Protein AF-A0A2L2Z1Z5-F1 (afdb_monomer_lite)

pLDDT: mean 79.65, std 16.77, range [42.0, 97.0]

InterPro domains:
  IPR001223 Glycoside hydrolase family 18, catalytic domain [PF00704] (4-49)
  IPR001223 Glycoside hydrolase family 18, catalytic domain [PS51910] (1-73)
  IPR017853 Glycoside hydrolase superfamily [SSF51445] (20-83)
  IPR029070 Chitinase insertion domain superfamily [G3DSA:3.10.50.10] (9-21)
  IPR050314 Glycosyl hydrolase family 18 [PTHR11177] (5-57)

Sequence (93 aa):
VVTDKVAAPYAYSGAQWDGYDDKKSIGNKVDYLIKEGQGGGMVWSLETDDFRGNCFGEKYPLLAHNYTNLNCHVVRPTIYPNIRPTVGPIPTG

Foldseek 3Di:
DADPVQQFDKDDDDPDIDTDHDLRNLLVVLVVCVVVVHPFDDDDDQVPAQQVCPPPNDHRRNVVSRVPNNDPDDPPPDPDDPPPPPPPPDDPD

Organism: Parasteatoda tepidariorum (NCBI:txid114398)

Secondary structure (DSSP, 8-state):
-EETTEEEEEEEETTEEEE---HHHHHHHHHHHHHTT-S----S-GGGS-SS-TTTSSSSHHHHHHHHHH-SS-----SS-------PPP---

Radius of gyration: 19.59 Å; chains: 1; bounding box: 28×40×70 Å

Structure (mmCIF, N/CA/C/O backbone):
data_AF-A0A2L2Z1Z5-F1
#
_entry.id   AF-A0A2L2Z1Z5-F1
#
loop_
_atom_site.group_PDB
_atom_site.id
_atom_site.type_symbol
_atom_site.label_atom_id
_atom_site.label_alt_id
_atom_site.label_comp_id
_atom_site.label_asym_id
_atom_site.label_entity_id
_atom_site.label_seq_id
_atom_site.pdbx_PDB_ins_code
_atom_site.Cartn_x
_atom_site.Cartn_y
_atom_site.Cartn_z
_atom_site.occupancy
_atom_site.B_iso_or_equiv
_atom_site.auth_seq_id
_atom_site.auth_comp_id
_atom_site.auth_asym_id
_atom_site.auth_atom_id
_atom_site.pdbx_PDB_model_num
ATOM 1 N N . VAL A 1 1 ? -0.426 -7.004 -15.215 1.00 48.16 1 VAL A N 1
ATOM 2 C CA . VAL A 1 1 ? -1.513 -7.985 -15.464 1.00 48.16 1 VAL A CA 1
ATOM 3 C C . VAL A 1 1 ? -2.053 -8.394 -14.104 1.00 48.16 1 VAL A C 1
ATOM 5 O O . VAL A 1 1 ? -1.247 -8.737 -13.255 1.00 48.16 1 VAL A O 1
ATOM 8 N N . VAL A 1 2 ? -3.359 -8.284 -13.859 1.00 53.59 2 VAL A N 1
ATOM 9 C CA . VAL A 1 2 ? -3.990 -8.762 -12.614 1.00 53.59 2 VAL A CA 1
ATOM 10 C C . VAL A 1 2 ? -4.745 -10.034 -12.975 1.00 53.59 2 VAL A C 1
ATOM 12 O O . VAL A 1 2 ? -5.504 -10.025 -13.939 1.00 53.59 2 VAL A O 1
ATOM 15 N N . THR A 1 3 ? -4.485 -11.136 -12.278 1.00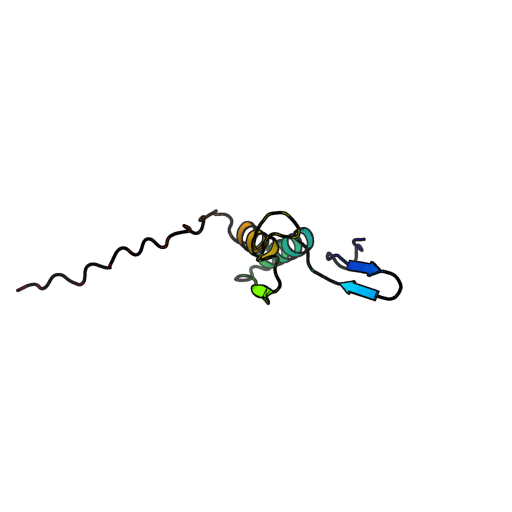 55.91 3 THR A N 1
ATOM 16 C CA . THR A 1 3 ? -5.160 -12.419 -12.523 1.00 55.91 3 THR A CA 1
ATOM 17 C C . THR A 1 3 ? -6.300 -12.611 -11.534 1.00 55.91 3 THR A C 1
ATOM 19 O O . THR A 1 3 ? -6.082 -12.455 -10.338 1.00 55.91 3 THR A O 1
ATOM 22 N N . ASP A 1 4 ? -7.473 -13.049 -11.993 1.00 64.00 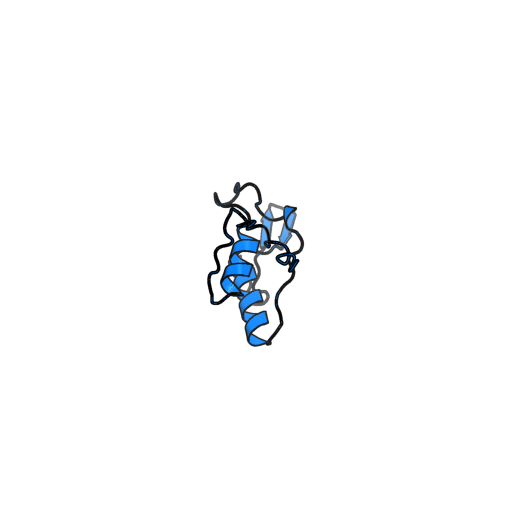4 ASP A N 1
ATOM 23 C CA . ASP A 1 4 ? -8.698 -13.160 -11.174 1.00 64.00 4 ASP A CA 1
ATOM 24 C C . ASP A 1 4 ? -8.595 -14.096 -9.951 1.00 64.00 4 ASP A C 1
ATOM 26 O O . ASP A 1 4 ? -9.458 -14.072 -9.078 1.00 64.00 4 ASP A O 1
ATOM 30 N N . LYS A 1 5 ? -7.539 -14.917 -9.853 1.00 75.56 5 LYS A N 1
ATOM 31 C CA . LYS A 1 5 ? -7.302 -15.809 -8.704 1.00 75.56 5 LYS A CA 1
ATOM 32 C C . LYS A 1 5 ? -6.536 -15.157 -7.551 1.00 75.56 5 LYS A C 1
ATOM 34 O O . LYS A 1 5 ? -6.693 -15.584 -6.413 1.00 75.56 5 LYS A O 1
ATOM 39 N N . VAL A 1 6 ? -5.690 -14.167 -7.838 1.00 81.50 6 VAL A N 1
ATOM 40 C CA . VAL A 1 6 ? -4.841 -13.490 -6.847 1.00 81.50 6 VAL A CA 1
ATOM 41 C C . VAL A 1 6 ? -4.979 -11.993 -7.074 1.00 81.50 6 VAL A C 1
ATOM 43 O O . VAL A 1 6 ? -4.517 -11.469 -8.084 1.00 81.50 6 VAL A O 1
ATOM 46 N N . ALA A 1 7 ? -5.618 -11.304 -6.129 1.00 89.88 7 ALA A N 1
ATOM 47 C CA . ALA A 1 7 ? -5.924 -9.876 -6.210 1.00 89.88 7 ALA A CA 1
ATOM 48 C C . ALA A 1 7 ? -4.697 -8.974 -5.930 1.00 89.88 7 ALA A C 1
ATOM 50 O O . ALA A 1 7 ? -4.806 -7.979 -5.211 1.00 89.88 7 ALA A O 1
ATOM 51 N N . ALA A 1 8 ? -3.538 -9.340 -6.488 1.00 92.56 8 ALA A N 1
ATOM 52 C CA . ALA A 1 8 ? -2.260 -8.641 -6.381 1.00 92.56 8 ALA A CA 1
ATOM 53 C C . ALA A 1 8 ? -1.526 -8.609 -7.738 1.00 92.56 8 ALA A C 1
ATOM 55 O O . ALA A 1 8 ? -1.751 -9.487 -8.581 1.00 92.56 8 ALA A O 1
ATOM 56 N N . PRO A 1 9 ? -0.692 -7.588 -7.990 1.00 94.19 9 PRO A N 1
ATOM 57 C CA . PRO A 1 9 ? 0.025 -7.444 -9.249 1.00 94.19 9 PRO A CA 1
ATOM 58 C C . PRO A 1 9 ? 1.286 -8.314 -9.337 1.00 94.19 9 PRO A C 1
ATOM 60 O O . PRO A 1 9 ? 1.835 -8.807 -8.352 1.00 94.19 9 PRO A O 1
ATOM 63 N N . TYR A 1 10 ? 1.777 -8.435 -10.567 1.00 94.00 10 TYR A N 1
ATOM 64 C CA . TYR A 1 10 ? 3.125 -8.894 -10.869 1.00 94.00 10 TYR A CA 1
ATOM 65 C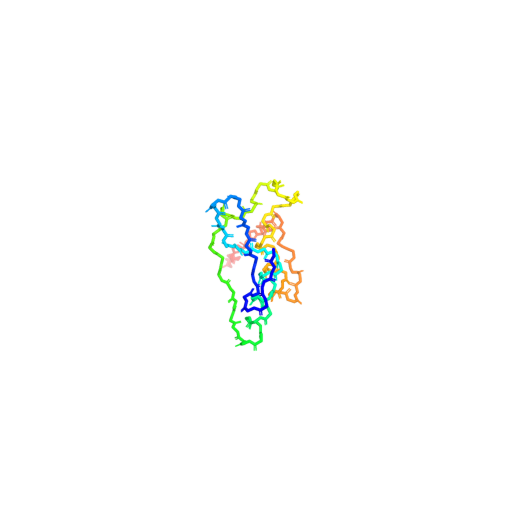 C . TYR A 1 10 ? 3.696 -8.117 -12.059 1.00 94.00 10 TYR A C 1
ATOM 67 O O . TYR A 1 10 ? 2.947 -7.605 -12.905 1.00 94.00 10 TYR A O 1
ATOM 75 N N . ALA A 1 11 ? 5.022 -8.063 -12.132 1.00 93.31 11 ALA A N 1
ATOM 76 C CA . ALA A 1 11 ? 5.793 -7.509 -13.236 1.00 93.31 11 ALA A CA 1
ATOM 77 C C . ALA A 1 11 ? 6.770 -8.564 -13.766 1.00 93.31 11 ALA A C 1
ATOM 79 O O . ALA A 1 11 ? 7.162 -9.484 -13.051 1.00 93.31 11 ALA A O 1
ATOM 80 N N . TYR A 1 12 ? 7.141 -8.455 -15.039 1.00 95.81 12 TYR A N 1
ATOM 81 C CA . TYR A 1 12 ? 8.138 -9.333 -15.640 1.00 95.81 12 TYR A CA 1
ATOM 82 C C . TYR A 1 12 ? 8.943 -8.594 -16.706 1.00 95.81 12 TYR A C 1
ATOM 84 O O . TYR A 1 12 ? 8.443 -7.670 -17.351 1.00 95.81 12 TYR A O 1
ATOM 92 N N . SER A 1 13 ? 10.187 -9.023 -16.897 1.00 96.56 13 SER A N 1
ATOM 93 C CA . SER A 1 13 ? 11.078 -8.543 -17.952 1.00 96.56 13 SER A CA 1
ATOM 94 C C . SER A 1 13 ? 11.991 -9.685 -18.394 1.00 96.56 13 SER A C 1
ATOM 96 O O . SER A 1 13 ? 12.817 -10.178 -17.625 1.00 96.56 13 SER A O 1
ATOM 98 N N . GLY A 1 14 ? 11.816 -10.158 -19.631 1.00 95.94 14 GLY A N 1
ATOM 99 C CA . GLY A 1 14 ? 12.500 -11.356 -20.118 1.00 95.94 14 GLY A CA 1
ATOM 100 C C . GLY A 1 14 ? 12.190 -12.576 -19.244 1.00 95.94 14 GLY A C 1
ATOM 101 O O . GLY A 1 14 ? 11.038 -12.989 -19.143 1.00 95.94 14 GLY A O 1
ATOM 102 N N . ALA A 1 15 ? 13.225 -13.139 -18.617 1.00 96.50 15 ALA A N 1
ATOM 103 C CA . ALA A 1 15 ? 13.113 -14.282 -17.707 1.00 96.50 15 ALA A CA 1
ATOM 104 C C . ALA A 1 15 ? 12.932 -13.889 -16.226 1.00 96.50 15 ALA A C 1
ATOM 106 O O . ALA A 1 15 ? 12.816 -14.770 -15.378 1.00 96.50 15 ALA A O 1
ATOM 107 N N . GLN A 1 16 ? 12.939 -12.593 -15.897 1.00 97.00 16 GLN A N 1
ATOM 108 C CA . GLN A 1 16 ? 12.723 -12.110 -14.533 1.00 97.00 16 GLN A CA 1
ATOM 109 C C . GLN A 1 16 ? 11.238 -11.874 -14.280 1.00 97.00 16 GLN A C 1
ATOM 111 O O . GLN A 1 16 ? 10.532 -11.343 -15.140 1.00 97.00 16 GLN A O 1
ATOM 116 N N . TRP A 1 17 ? 10.784 -12.254 -13.090 1.00 96.12 17 TRP A N 1
ATOM 117 C CA . TRP A 1 17 ? 9.408 -12.105 -12.639 1.00 96.12 17 TRP A CA 1
ATOM 118 C C . TRP A 1 17 ? 9.405 -11.703 -11.171 1.00 96.12 17 TRP A C 1
ATOM 120 O O . TRP A 1 17 ? 10.069 -12.353 -10.366 1.00 96.12 17 TRP A O 1
ATOM 130 N N . ASP A 1 18 ? 8.615 -10.686 -10.841 1.00 95.00 18 ASP A N 1
ATOM 131 C CA . ASP A 1 18 ? 8.443 -10.190 -9.482 1.00 95.00 18 ASP A CA 1
ATOM 132 C C . ASP A 1 18 ? 6.952 -10.042 -9.162 1.00 95.00 18 ASP A C 1
ATOM 134 O O . ASP A 1 18 ? 6.205 -9.343 -9.855 1.00 95.00 18 ASP A O 1
ATOM 138 N N . GLY A 1 19 ? 6.518 -10.693 -8.085 1.00 95.25 19 GLY A N 1
ATOM 139 C CA . GLY A 1 19 ? 5.212 -10.483 -7.466 1.00 95.25 19 GLY A CA 1
ATOM 140 C C . GLY A 1 19 ? 5.338 -9.457 -6.348 1.00 95.25 19 GLY A C 1
ATOM 141 O O . GLY A 1 19 ? 6.262 -9.538 -5.541 1.00 95.25 19 GLY A O 1
ATOM 142 N N . TYR A 1 20 ? 4.427 -8.490 -6.295 1.00 93.94 20 TYR A N 1
ATOM 143 C CA . TYR A 1 20 ? 4.517 -7.381 -5.347 1.00 93.94 20 TYR A CA 1
ATOM 144 C C . TYR A 1 20 ? 3.132 -6.893 -4.915 1.00 93.94 20 TYR A C 1
ATOM 146 O O . TYR A 1 20 ? 2.107 -7.381 -5.390 1.00 93.94 20 TYR A O 1
ATOM 154 N N . ASP A 1 21 ? 3.109 -5.929 -3.997 1.00 93.81 21 ASP A N 1
ATOM 155 C CA . ASP A 1 21 ? 1.903 -5.219 -3.590 1.00 93.81 21 ASP A CA 1
ATOM 156 C C . ASP A 1 21 ? 1.897 -3.792 -4.137 1.00 93.81 21 ASP A C 1
ATOM 158 O O . ASP A 1 21 ? 2.899 -3.081 -4.078 1.00 93.81 21 ASP A O 1
ATOM 162 N N . ASP A 1 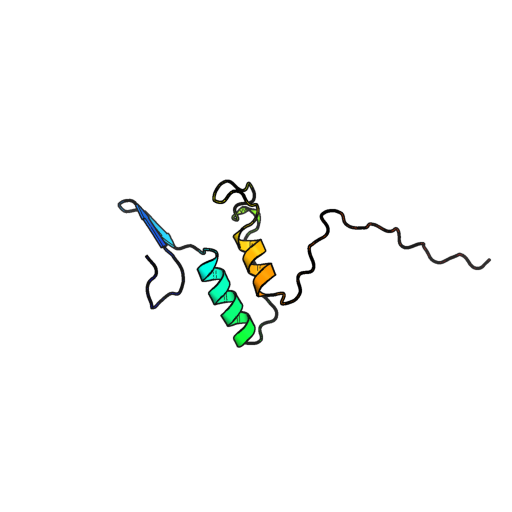22 ? 0.746 -3.362 -4.644 1.00 92.12 22 ASP A N 1
ATOM 163 C CA . ASP A 1 22 ? 0.482 -1.974 -5.002 1.00 92.12 22 ASP A CA 1
ATOM 164 C C . ASP A 1 22 ? -0.650 -1.405 -4.139 1.00 92.12 22 ASP A C 1
ATOM 166 O O . ASP A 1 22 ? -1.207 -2.070 -3.262 1.00 92.12 22 ASP A O 1
ATOM 170 N N . LYS A 1 23 ? -1.018 -0.143 -4.381 1.00 90.56 23 LYS A N 1
ATOM 171 C CA . LYS A 1 23 ? -2.125 0.484 -3.650 1.00 90.56 23 LYS A CA 1
ATOM 172 C C . LYS A 1 23 ? -3.416 -0.330 -3.773 1.00 90.56 23 LYS A C 1
ATOM 174 O O . LYS A 1 23 ? -4.116 -0.507 -2.785 1.00 90.56 23 LYS A O 1
ATOM 179 N N . LYS A 1 24 ? -3.724 -0.869 -4.957 1.00 91.25 24 LYS A N 1
ATOM 180 C CA . LYS A 1 24 ? -4.973 -1.601 -5.193 1.00 91.25 24 LYS A CA 1
ATOM 181 C C . LYS A 1 24 ? -4.999 -2.923 -4.423 1.00 91.25 24 LYS A C 1
ATOM 183 O O . LYS A 1 24 ? -6.014 -3.238 -3.805 1.00 91.25 24 LYS A O 1
ATOM 188 N N . SER A 1 25 ? -3.908 -3.688 -4.434 1.00 93.38 25 SER A N 1
ATOM 189 C CA . SER A 1 25 ? -3.830 -4.959 -3.706 1.00 93.38 25 SER A CA 1
ATOM 190 C C . SER A 1 25 ? -3.852 -4.756 -2.194 1.00 93.38 25 SER A C 1
ATOM 192 O O . SER A 1 25 ? -4.531 -5.505 -1.491 1.00 93.38 25 SER A O 1
ATOM 194 N N . ILE A 1 26 ? -3.197 -3.705 -1.693 1.00 92.88 26 ILE A N 1
ATOM 195 C CA . ILE A 1 26 ? -3.276 -3.311 -0.281 1.00 92.88 26 ILE A CA 1
ATOM 196 C C . ILE A 1 26 ? -4.701 -2.909 0.093 1.00 92.88 26 ILE A C 1
ATOM 198 O O . ILE A 1 26 ? -5.186 -3.361 1.125 1.00 92.88 26 ILE A O 1
ATOM 202 N N . GLY A 1 27 ? -5.396 -2.131 -0.743 1.00 90.81 27 GLY A N 1
ATOM 203 C CA . GLY A 1 27 ? -6.808 -1.794 -0.537 1.00 90.81 27 GLY A CA 1
ATOM 204 C C . GLY A 1 27 ? -7.681 -3.038 -0.360 1.00 90.81 27 GLY A C 1
ATOM 205 O O . GLY A 1 27 ? -8.346 -3.178 0.661 1.00 90.81 27 GLY A O 1
ATOM 206 N N . ASN A 1 28 ? -7.564 -4.010 -1.270 1.00 91.31 28 ASN A N 1
ATOM 207 C CA . ASN A 1 28 ? -8.302 -5.275 -1.171 1.00 91.31 28 ASN A CA 1
ATOM 208 C C . ASN A 1 28 ? -7.982 -6.055 0.119 1.00 91.31 28 ASN A C 1
ATOM 210 O O . ASN A 1 28 ? -8.865 -6.670 0.717 1.00 91.31 28 ASN A O 1
ATOM 214 N N . LYS A 1 29 ? -6.712 -6.060 0.549 1.00 91.81 29 LYS A N 1
ATOM 215 C CA . LYS A 1 29 ? -6.291 -6.711 1.800 1.00 91.81 29 LYS A CA 1
ATOM 216 C C . LYS A 1 29 ? -6.872 -6.003 3.021 1.00 91.81 29 LYS A C 1
ATOM 218 O O . LYS A 1 29 ? -7.292 -6.678 3.953 1.00 91.81 29 LYS A O 1
ATOM 223 N N . VAL A 1 30 ? -6.931 -4.673 3.018 1.00 90.81 30 VAL A N 1
ATOM 224 C CA . VAL A 1 30 ? -7.562 -3.900 4.097 1.00 90.81 30 VAL A CA 1
ATOM 225 C C . VAL A 1 30 ? -9.061 -4.166 4.162 1.00 90.81 30 VAL A C 1
ATOM 227 O O . VAL A 1 30 ? -9.570 -4.446 5.245 1.00 90.81 30 VAL A O 1
ATOM 230 N N . ASP A 1 31 ? -9.751 -4.172 3.022 1.00 89.75 31 ASP A N 1
ATOM 231 C CA . ASP A 1 31 ? -11.179 -4.499 2.965 1.00 89.75 31 ASP A CA 1
ATOM 232 C C . ASP A 1 31 ? -11.451 -5.896 3.540 1.00 89.75 31 ASP A C 1
ATOM 234 O O . ASP A 1 31 ? -12.410 -6.097 4.288 1.00 89.75 31 ASP A O 1
ATOM 238 N N . TYR A 1 32 ? -10.568 -6.857 3.251 1.00 90.00 32 TYR A N 1
ATOM 239 C CA . TYR A 1 32 ? -10.613 -8.184 3.856 1.00 90.00 32 TYR A CA 1
ATOM 240 C C . TYR A 1 32 ? -10.411 -8.140 5.380 1.00 90.00 32 TYR A C 1
ATOM 242 O O . TYR A 1 32 ? -11.198 -8.740 6.108 1.00 90.00 32 TYR A O 1
ATOM 250 N N . LEU A 1 33 ? -9.410 -7.408 5.886 1.00 89.94 33 LEU A N 1
ATOM 251 C CA . LEU A 1 33 ? -9.177 -7.269 7.332 1.00 89.94 33 LEU A CA 1
ATOM 252 C C . LEU A 1 33 ? -10.401 -6.694 8.059 1.00 89.94 33 LEU A C 1
ATOM 254 O O . LEU A 1 33 ? -10.774 -7.205 9.115 1.00 89.94 33 LEU A O 1
ATOM 258 N N . ILE A 1 34 ? -11.039 -5.671 7.482 1.00 88.00 34 ILE A N 1
ATOM 259 C CA . ILE A 1 34 ? -12.255 -5.050 8.027 1.00 88.00 34 ILE A CA 1
ATOM 260 C C . ILE A 1 34 ? -13.409 -6.052 8.028 1.00 88.00 34 ILE A C 1
ATOM 262 O O . ILE A 1 34 ? -14.087 -6.210 9.043 1.00 88.00 34 ILE A O 1
ATOM 266 N N . LYS A 1 35 ? -13.622 -6.752 6.907 1.00 89.94 35 LYS A N 1
ATOM 267 C CA . LYS A 1 35 ? -14.694 -7.745 6.766 1.00 89.94 35 LYS A CA 1
ATOM 268 C C . LYS A 1 35 ? -14.575 -8.881 7.784 1.00 89.94 35 LYS A C 1
ATOM 270 O O . LYS A 1 35 ? -15.589 -9.315 8.320 1.00 89.94 35 LYS A O 1
ATOM 275 N N . GLU A 1 36 ? -13.357 -9.334 8.060 1.00 93.06 36 GLU A N 1
ATOM 276 C CA . GLU A 1 36 ? -13.086 -10.417 9.012 1.00 93.06 36 GLU A CA 1
ATOM 277 C C . GLU A 1 36 ? -12.960 -9.932 10.470 1.00 93.06 36 GLU A C 1
ATOM 279 O O . GLU A 1 36 ? -12.702 -10.734 11.366 1.00 93.06 36 GLU A O 1
ATOM 284 N N . GLY A 1 37 ? -13.133 -8.630 10.735 1.00 88.62 37 GLY A N 1
ATOM 285 C CA . GLY A 1 37 ? -13.085 -8.068 12.089 1.00 88.62 37 GLY A CA 1
ATOM 286 C C . GLY A 1 37 ? -11.697 -8.105 12.736 1.00 88.62 37 GLY A C 1
ATOM 287 O O . GLY A 1 37 ? -11.587 -8.209 13.958 1.00 88.62 37 GLY A O 1
ATOM 288 N N . GLN A 1 38 ? -10.632 -8.043 11.934 1.00 88.75 38 GLN A N 1
ATOM 289 C CA . GLN A 1 38 ? -9.255 -8.054 12.427 1.00 88.75 38 GLN A CA 1
ATOM 290 C C . GLN A 1 38 ? -8.862 -6.700 13.038 1.00 88.75 38 GLN A C 1
ATOM 292 O O . GLN A 1 38 ? -9.334 -5.648 12.615 1.00 88.75 38 GLN A O 1
ATOM 297 N N . GLY A 1 39 ? -7.940 -6.707 14.007 1.00 85.38 39 GLY A N 1
ATOM 298 C CA . GLY A 1 39 ? -7.514 -5.491 14.723 1.00 85.38 39 GLY A CA 1
ATOM 299 C C . GLY A 1 39 ? -6.619 -4.527 13.929 1.00 85.38 39 GLY A C 1
ATOM 300 O O . GLY A 1 39 ? -6.337 -3.430 14.405 1.00 85.38 39 GLY A O 1
ATOM 301 N N . GLY A 1 40 ? -6.142 -4.927 12.747 1.00 86.50 40 GLY A N 1
ATOM 302 C CA . GLY A 1 40 ? -5.280 -4.120 11.882 1.00 86.50 40 GLY A CA 1
ATOM 303 C C . GLY A 1 40 ? -4.341 -4.967 11.023 1.00 86.50 40 GLY A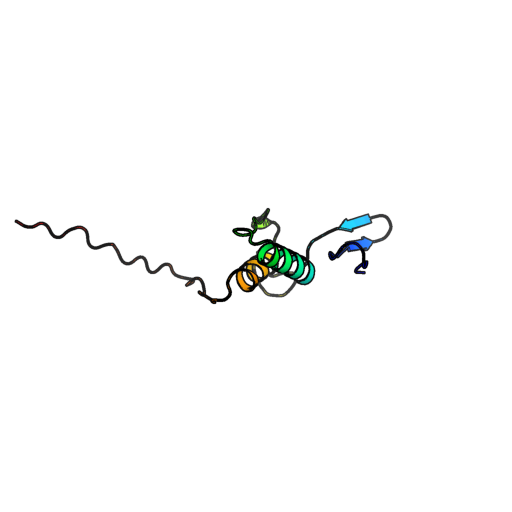 C 1
ATOM 304 O O . GLY A 1 40 ? -4.412 -6.196 11.022 1.00 86.50 40 GLY A O 1
ATOM 305 N N . GLY A 1 41 ? -3.453 -4.297 10.288 1.00 86.31 41 GLY A N 1
ATOM 306 C CA . GLY A 1 41 ? -2.398 -4.918 9.485 1.00 86.31 41 GLY A CA 1
ATOM 307 C C . GLY A 1 41 ? -1.008 -4.466 9.934 1.00 86.31 41 GLY A C 1
ATOM 308 O O . GLY A 1 41 ? -0.837 -3.351 10.424 1.00 86.31 41 GLY A O 1
ATOM 309 N N . MET A 1 42 ? -0.009 -5.327 9.750 1.00 91.50 42 MET A N 1
ATOM 310 C CA . MET A 1 42 ? 1.401 -5.004 9.982 1.00 91.50 42 MET A CA 1
ATOM 311 C C . MET A 1 42 ? 2.099 -4.778 8.639 1.00 91.50 42 MET A C 1
ATOM 313 O O . MET A 1 42 ? 1.850 -5.509 7.681 1.00 91.50 42 MET A O 1
ATOM 317 N N . VAL A 1 43 ? 2.954 -3.756 8.567 1.00 90.56 43 VAL A N 1
ATOM 318 C CA . VAL A 1 43 ? 3.749 -3.444 7.375 1.00 90.56 43 VAL A CA 1
ATOM 319 C C . VAL A 1 43 ? 5.185 -3.892 7.595 1.00 90.56 43 VAL A C 1
ATOM 321 O O . VAL A 1 43 ? 5.859 -3.412 8.506 1.00 90.56 43 VAL A O 1
ATOM 324 N N . TRP A 1 44 ? 5.655 -4.770 6.715 1.00 91.50 44 TRP A N 1
ATOM 325 C CA . TRP A 1 44 ? 7.060 -5.122 6.587 1.00 91.50 44 TRP A CA 1
ATOM 326 C C . TRP A 1 44 ? 7.540 -4.723 5.184 1.00 91.50 44 TRP A C 1
ATOM 328 O O . TRP A 1 44 ? 7.124 -5.337 4.207 1.00 91.50 44 TRP A O 1
ATOM 338 N N . SER A 1 45 ? 8.372 -3.700 5.029 1.00 92.69 45 SER A N 1
ATOM 339 C CA . SER A 1 45 ? 8.892 -2.793 6.063 1.00 92.69 45 SER A CA 1
ATOM 340 C C . SER A 1 45 ? 8.898 -1.344 5.587 1.00 92.69 45 SER A C 1
ATOM 342 O O . SER A 1 45 ? 8.736 -1.053 4.399 1.00 92.69 45 SER A O 1
ATOM 344 N N . LEU A 1 46 ? 9.050 -0.413 6.530 1.00 88.56 46 LEU A N 1
ATOM 345 C CA . LEU A 1 46 ? 8.916 1.021 6.273 1.00 88.56 46 LEU A CA 1
ATOM 346 C C . LEU A 1 46 ? 9.917 1.526 5.222 1.00 88.56 46 LEU A C 1
ATOM 348 O O . LEU A 1 46 ? 9.584 2.364 4.390 1.00 88.56 46 LEU A O 1
ATOM 352 N N . GLU A 1 47 ? 11.137 1.002 5.247 1.00 91.06 47 GLU A N 1
ATOM 353 C CA . GLU A 1 47 ? 12.229 1.361 4.345 1.00 91.06 47 GLU A CA 1
ATOM 354 C C . GLU A 1 47 ? 12.098 0.770 2.936 1.00 91.06 47 GLU A C 1
ATOM 356 O O . GLU A 1 47 ? 12.820 1.193 2.036 1.00 91.06 47 GLU A O 1
ATOM 361 N N . THR A 1 48 ? 11.195 -0.194 2.741 1.00 93.19 48 THR A N 1
ATOM 362 C CA . THR A 1 48 ? 10.923 -0.802 1.424 1.00 93.19 48 THR A CA 1
ATOM 363 C C . THR A 1 48 ? 9.764 -0.143 0.680 1.00 93.19 48 THR A C 1
ATOM 365 O O . THR A 1 48 ? 9.578 -0.401 -0.506 1.00 93.19 48 THR A O 1
ATOM 368 N N . ASP A 1 49 ? 9.013 0.737 1.346 1.00 93.25 49 ASP A N 1
ATOM 369 C CA . ASP A 1 49 ? 8.063 1.628 0.680 1.00 93.25 49 ASP A CA 1
ATOM 370 C C . ASP A 1 49 ? 8.822 2.751 -0.054 1.00 93.25 49 ASP A C 1
ATOM 372 O O . ASP A 1 49 ? 10.016 2.972 0.166 1.00 93.25 49 ASP A O 1
ATOM 376 N N . ASP A 1 50 ? 8.147 3.516 -0.908 1.00 91.56 50 ASP A N 1
ATOM 377 C CA . ASP A 1 50 ? 8.749 4.670 -1.581 1.00 91.56 50 ASP A CA 1
ATOM 378 C C . ASP A 1 50 ? 8.910 5.850 -0.606 1.00 91.56 50 ASP A C 1
ATOM 380 O O . ASP A 1 50 ? 8.218 6.865 -0.656 1.00 91.56 50 ASP A O 1
ATOM 384 N N . PHE A 1 51 ? 9.845 5.719 0.333 1.00 91.31 51 PHE A N 1
ATOM 385 C CA . PHE A 1 51 ? 10.122 6.719 1.364 1.00 91.31 51 PHE A CA 1
ATOM 386 C C . PHE A 1 51 ? 10.752 8.004 0.803 1.00 91.31 51 PHE A C 1
ATOM 388 O O . PHE A 1 51 ? 10.791 9.037 1.483 1.00 91.31 51 PHE A O 1
ATOM 395 N N . ARG A 1 52 ? 11.261 7.956 -0.436 1.00 92.25 52 ARG A N 1
ATOM 396 C CA . ARG A 1 52 ? 11.831 9.113 -1.141 1.00 92.25 52 ARG A CA 1
ATOM 397 C C . ARG A 1 52 ? 10.808 9.836 -2.017 1.00 92.25 52 ARG A C 1
ATOM 399 O O . ARG A 1 52 ? 10.968 11.038 -2.209 1.00 92.25 52 ARG A O 1
ATOM 406 N N . GLY A 1 53 ? 9.754 9.155 -2.459 1.00 92.25 53 GLY A N 1
ATOM 407 C CA . GLY A 1 53 ? 8.743 9.689 -3.370 1.00 92.25 53 GLY A CA 1
ATOM 408 C C . GLY A 1 53 ? 9.169 9.675 -4.834 1.00 92.25 53 GLY A C 1
ATOM 409 O O . GLY A 1 53 ? 8.759 10.540 -5.604 1.00 92.25 53 GLY A O 1
ATOM 410 N N . ASN A 1 54 ? 10.011 8.720 -5.224 1.00 95.00 54 ASN A N 1
ATOM 411 C CA . ASN A 1 54 ? 10.565 8.627 -6.572 1.00 95.00 54 ASN A CA 1
ATOM 412 C C . ASN A 1 54 ? 9.613 7.954 -7.575 1.00 95.00 54 ASN A C 1
ATOM 414 O O . ASN A 1 54 ? 9.729 8.201 -8.773 1.00 95.00 54 ASN A O 1
ATOM 418 N N . CYS A 1 55 ? 8.697 7.101 -7.118 1.00 87.94 55 CYS A N 1
ATOM 419 C CA . CYS A 1 55 ? 7.780 6.352 -7.977 1.00 87.94 55 CYS A CA 1
ATOM 420 C C . CYS A 1 55 ? 6.558 7.187 -8.376 1.00 87.94 55 CYS A C 1
ATOM 422 O O . CYS A 1 55 ? 6.146 7.153 -9.533 1.00 87.94 55 CYS A O 1
ATOM 424 N N . PHE A 1 56 ? 5.982 7.934 -7.426 1.00 83.25 56 PHE A N 1
ATOM 425 C CA . PHE A 1 56 ? 4.705 8.644 -7.617 1.00 83.25 56 PHE A CA 1
ATOM 426 C C . PHE A 1 56 ? 4.711 10.099 -7.123 1.00 83.25 56 PHE A C 1
ATOM 428 O O . PHE A 1 56 ? 3.666 10.746 -7.109 1.00 83.25 56 PHE A O 1
ATOM 435 N N . GLY A 1 57 ? 5.867 10.635 -6.714 1.00 88.12 57 GLY A N 1
ATOM 436 C CA . GLY A 1 57 ? 5.975 11.999 -6.181 1.00 88.12 57 GLY A CA 1
ATOM 437 C C . GLY A 1 57 ? 5.477 12.159 -4.740 1.00 88.12 57 GLY A C 1
ATOM 438 O O . GLY A 1 57 ? 5.354 13.282 -4.256 1.00 88.12 57 GLY A O 1
ATOM 439 N N . GLU A 1 58 ? 5.194 11.059 -4.039 1.00 87.25 58 GLU A N 1
ATOM 440 C CA . GLU A 1 58 ? 4.685 11.052 -2.665 1.00 87.25 58 GLU A CA 1
ATOM 441 C C . GLU A 1 58 ? 5.460 10.056 -1.800 1.00 87.25 58 GLU A C 1
ATOM 443 O O . GLU A 1 58 ? 5.833 8.982 -2.264 1.00 87.25 58 GLU A O 1
ATOM 448 N N . LYS A 1 59 ? 5.699 10.400 -0.532 1.00 91.19 59 LYS A N 1
ATOM 449 C CA . LYS A 1 59 ? 6.415 9.516 0.393 1.00 91.19 59 LYS A CA 1
ATOM 450 C C . LYS A 1 59 ? 5.467 8.507 1.027 1.00 91.19 59 LYS A C 1
ATOM 452 O O . LYS A 1 59 ? 4.390 8.890 1.479 1.00 91.19 59 LYS A O 1
ATOM 457 N N . TYR A 1 60 ? 5.932 7.269 1.154 1.00 91.69 60 TYR A N 1
ATOM 458 C CA . TYR A 1 60 ? 5.209 6.162 1.791 1.00 91.69 60 TYR A CA 1
ATOM 459 C C . TYR A 1 60 ? 3.816 5.880 1.185 1.00 91.69 60 TYR A C 1
ATOM 461 O O . TYR A 1 60 ? 2.822 5.816 1.920 1.00 91.69 60 TYR A O 1
ATOM 469 N N . PRO A 1 61 ? 3.697 5.754 -0.152 1.00 91.19 61 PRO A N 1
ATOM 470 C CA . PRO A 1 61 ? 2.413 5.577 -0.826 1.00 91.19 61 PRO A CA 1
ATOM 471 C C . PRO A 1 61 ? 1.642 4.336 -0.363 1.00 91.19 61 PRO A C 1
ATOM 473 O O . PRO A 1 61 ? 0.409 4.364 -0.363 1.00 91.19 61 PRO A O 1
ATOM 476 N N . LEU A 1 62 ? 2.325 3.253 0.020 1.00 91.75 62 LEU A N 1
ATOM 477 C CA . LEU A 1 62 ? 1.671 2.010 0.434 1.00 91.75 62 LEU A CA 1
ATOM 478 C C . LEU A 1 62 ? 1.209 2.081 1.891 1.00 91.75 62 LEU A C 1
ATOM 480 O O . LEU A 1 62 ? 0.057 1.751 2.189 1.00 91.75 62 LEU A O 1
ATOM 484 N N . LEU A 1 63 ? 2.056 2.583 2.793 1.00 88.94 63 LEU A N 1
ATOM 485 C CA . LEU A 1 63 ? 1.688 2.786 4.197 1.00 88.94 63 LEU A CA 1
ATOM 486 C C . LEU A 1 63 ? 0.549 3.801 4.346 1.00 88.94 63 LEU A C 1
ATOM 488 O O . LEU A 1 63 ? -0.397 3.559 5.098 1.00 88.94 63 LEU A O 1
ATOM 492 N N . ALA A 1 64 ? 0.615 4.922 3.622 1.00 84.94 64 ALA A N 1
ATOM 493 C CA . ALA A 1 64 ? -0.421 5.952 3.660 1.00 84.94 64 ALA A CA 1
ATOM 494 C C . ALA A 1 64 ? -1.774 5.410 3.177 1.00 84.94 64 ALA A C 1
ATOM 496 O O . ALA A 1 64 ? -2.815 5.730 3.756 1.00 84.94 64 ALA A O 1
ATOM 497 N N . HIS A 1 65 ? -1.765 4.550 2.154 1.00 82.06 65 HIS A N 1
ATOM 498 C CA . HIS A 1 65 ? -2.977 3.904 1.658 1.00 82.06 65 HIS A CA 1
ATOM 499 C C . HIS A 1 65 ? -3.568 2.934 2.691 1.00 82.06 65 HIS A C 1
ATOM 501 O O . HIS A 1 65 ? -4.766 2.976 2.963 1.00 82.06 65 HIS A O 1
ATOM 507 N N . ASN A 1 66 ? -2.718 2.133 3.339 1.00 76.38 66 ASN A N 1
ATOM 508 C CA . ASN A 1 66 ? -3.113 1.205 4.399 1.00 76.38 66 ASN A CA 1
ATOM 509 C C . ASN A 1 66 ? -3.756 1.944 5.594 1.00 76.38 66 ASN A C 1
ATOM 511 O O . ASN A 1 66 ? -4.848 1.596 6.039 1.00 76.38 66 ASN A O 1
ATOM 515 N N . TYR A 1 67 ? -3.130 3.037 6.048 1.00 75.81 67 TYR A N 1
ATOM 516 C CA . TYR A 1 67 ? -3.656 3.889 7.122 1.00 75.81 67 TYR A CA 1
ATOM 517 C C . TYR A 1 67 ? -5.006 4.525 6.768 1.00 75.81 67 TYR A C 1
ATOM 519 O O . TYR A 1 67 ? -5.913 4.539 7.597 1.00 75.81 67 TYR A O 1
ATOM 527 N N . THR A 1 68 ? -5.144 5.041 5.542 1.00 74.75 68 THR A N 1
ATOM 528 C CA . THR A 1 68 ? -6.372 5.713 5.083 1.00 74.75 68 THR A CA 1
ATOM 529 C C . THR A 1 68 ? -7.555 4.751 5.030 1.00 74.75 68 THR A C 1
ATOM 531 O O . THR A 1 68 ? -8.660 5.123 5.410 1.00 74.75 68 THR A O 1
ATOM 534 N N . ASN A 1 69 ? -7.325 3.512 4.594 1.00 73.00 69 ASN A N 1
ATOM 535 C CA . ASN A 1 69 ? -8.397 2.533 4.440 1.00 73.00 69 ASN A CA 1
ATOM 536 C C . ASN A 1 69 ? -8.787 1.875 5.776 1.00 73.00 69 ASN A C 1
ATOM 538 O O . ASN A 1 69 ? -9.955 1.558 5.970 1.00 73.00 69 ASN A O 1
ATOM 542 N N . LEU A 1 70 ? -7.844 1.702 6.713 1.00 72.31 70 LEU A N 1
ATOM 543 C CA . LEU A 1 70 ? -8.134 1.160 8.050 1.00 72.31 70 LEU A CA 1
ATOM 544 C C . LEU A 1 70 ? -8.816 2.184 8.968 1.00 72.31 70 LEU A C 1
ATOM 546 O O . LEU A 1 70 ? -9.661 1.818 9.783 1.00 72.31 70 LEU A O 1
ATOM 550 N N . ASN A 1 71 ? -8.470 3.468 8.847 1.00 63.06 71 ASN A N 1
ATOM 551 C CA . ASN A 1 71 ? -9.025 4.522 9.688 1.00 63.06 71 ASN A CA 1
ATOM 552 C C . ASN A 1 71 ? -10.100 5.307 8.935 1.00 63.06 71 ASN A C 1
ATOM 554 O O . ASN A 1 71 ? -9.821 6.323 8.301 1.00 63.06 71 ASN A O 1
ATOM 558 N N . CYS A 1 72 ? -11.363 4.918 9.124 1.00 53.28 72 CYS A N 1
ATOM 559 C CA . CYS A 1 72 ? -12.552 5.698 8.747 1.00 53.28 72 CYS A CA 1
ATOM 560 C C . CYS A 1 72 ? -12.694 7.032 9.539 1.00 53.28 72 CYS A C 1
ATOM 562 O O . CYS A 1 72 ? -13.794 7.531 9.754 1.00 53.28 72 CYS A O 1
ATOM 564 N N . HIS A 1 73 ? -11.588 7.622 10.000 1.00 42.00 73 HIS A N 1
ATOM 565 C CA . HIS A 1 73 ? -11.465 8.966 10.560 1.00 42.00 73 HIS A CA 1
ATOM 566 C C . HIS A 1 73 ? -10.036 9.448 10.301 1.00 42.00 73 HIS A C 1
ATOM 568 O O . HIS A 1 73 ? -9.078 8.972 10.910 1.00 42.00 73 HIS A O 1
ATOM 574 N N . VAL A 1 74 ? -9.894 10.401 9.381 1.00 49.53 74 VAL A N 1
ATOM 575 C CA . VAL A 1 74 ? -8.616 11.033 9.047 1.00 49.53 74 VAL A CA 1
ATOM 576 C C . VAL A 1 74 ? -8.145 11.861 10.244 1.00 49.53 74 VAL A C 1
ATOM 578 O O . VAL A 1 74 ? -8.394 13.063 10.324 1.00 49.53 74 VAL A O 1
ATOM 581 N N . VAL A 1 75 ? -7.426 11.244 11.178 1.00 45.41 75 VAL A N 1
ATOM 582 C CA . VAL A 1 75 ? -6.520 11.999 12.042 1.00 45.41 75 VAL A CA 1
ATOM 583 C C . VAL A 1 75 ? -5.258 12.198 11.220 1.00 45.41 75 VAL A C 1
ATOM 585 O O . VAL A 1 75 ? -4.438 11.296 11.088 1.00 45.41 75 VAL A O 1
ATOM 588 N N . ARG A 1 76 ? -5.107 13.369 10.594 1.00 50.44 76 ARG A N 1
ATOM 589 C CA . ARG A 1 76 ? -3.815 13.739 10.004 1.00 50.44 76 ARG A CA 1
ATOM 590 C C . ARG A 1 76 ? -2.774 13.674 11.125 1.00 50.44 76 ARG A C 1
ATOM 592 O O . ARG A 1 76 ? -2.943 14.411 12.099 1.00 50.44 76 ARG A O 1
ATOM 599 N N . PRO A 1 77 ? -1.708 12.862 11.013 1.00 45.09 77 PRO A N 1
ATOM 600 C CA . PRO A 1 77 ? -0.588 12.980 11.928 1.00 45.09 77 PRO A CA 1
ATOM 601 C C . PRO A 1 77 ? -0.070 14.411 11.802 1.00 45.09 77 PRO A C 1
ATOM 603 O O . PRO A 1 77 ? 0.366 14.833 10.728 1.00 45.09 77 PRO A O 1
ATOM 606 N N . THR A 1 78 ? -0.196 15.207 12.862 1.00 48.47 78 THR A N 1
ATOM 607 C CA . THR A 1 78 ? 0.437 16.521 12.892 1.00 48.47 78 THR A CA 1
ATOM 608 C C . THR A 1 78 ? 1.935 16.298 12.734 1.00 48.47 78 THR A C 1
ATOM 610 O O . THR A 1 78 ? 2.550 15.601 13.535 1.00 48.47 78 THR A O 1
ATOM 613 N N . ILE A 1 79 ? 2.520 16.902 11.695 1.00 58.50 79 ILE A N 1
ATOM 614 C CA . ILE A 1 79 ? 3.956 16.822 11.356 1.00 58.50 79 ILE A CA 1
ATOM 615 C C . ILE A 1 79 ? 4.835 17.394 12.494 1.00 58.50 79 ILE A C 1
ATOM 617 O O . ILE A 1 79 ? 6.047 17.212 12.519 1.00 58.50 79 ILE A O 1
ATOM 621 N N . TYR A 1 80 ? 4.200 18.033 13.479 1.00 46.00 80 TYR A N 1
ATOM 622 C CA . TYR A 1 80 ? 4.771 18.401 14.761 1.00 46.00 80 TYR A CA 1
ATOM 623 C C . TYR A 1 80 ? 3.995 17.681 15.870 1.00 46.00 80 TYR A C 1
ATOM 625 O O . TYR A 1 80 ? 2.790 17.925 16.007 1.00 46.00 80 TYR A O 1
ATOM 633 N N . PRO A 1 81 ? 4.625 16.825 16.694 1.00 51.91 81 PRO A N 1
ATOM 634 C CA . PRO A 1 81 ? 4.021 16.494 17.972 1.00 51.91 81 PRO A CA 1
ATOM 635 C C . PRO A 1 81 ? 3.874 17.811 18.741 1.00 51.91 81 PRO A C 1
ATOM 637 O O . PRO A 1 81 ? 4.856 18.521 18.956 1.00 51.91 81 PRO A O 1
ATOM 640 N N . ASN A 1 82 ? 2.654 18.167 19.146 1.00 56.03 82 ASN A N 1
ATOM 641 C CA . ASN A 1 82 ? 2.479 19.182 20.179 1.00 56.03 82 ASN A CA 1
ATOM 642 C C . ASN A 1 82 ? 3.031 18.582 21.476 1.00 56.03 82 ASN A C 1
ATOM 644 O O . ASN A 1 82 ? 2.296 17.973 22.251 1.00 56.03 82 ASN A O 1
ATOM 648 N N . ILE A 1 83 ? 4.339 18.721 21.699 1.00 52.53 83 ILE A N 1
ATOM 649 C CA . ILE A 1 83 ? 4.955 18.458 22.995 1.00 52.53 83 ILE A CA 1
ATOM 650 C C . ILE A 1 83 ? 4.523 19.617 23.890 1.00 52.53 83 ILE A C 1
ATOM 652 O O . ILE A 1 83 ? 5.257 20.578 24.096 1.00 52.53 83 ILE A O 1
ATOM 656 N N . ARG A 1 84 ? 3.282 19.576 24.375 1.00 59.56 84 ARG A N 1
ATOM 657 C CA . ARG A 1 84 ? 2.895 20.399 25.514 1.00 59.56 84 ARG A CA 1
ATOM 658 C C . ARG A 1 84 ? 3.507 19.692 26.720 1.00 59.56 84 ARG A C 1
ATOM 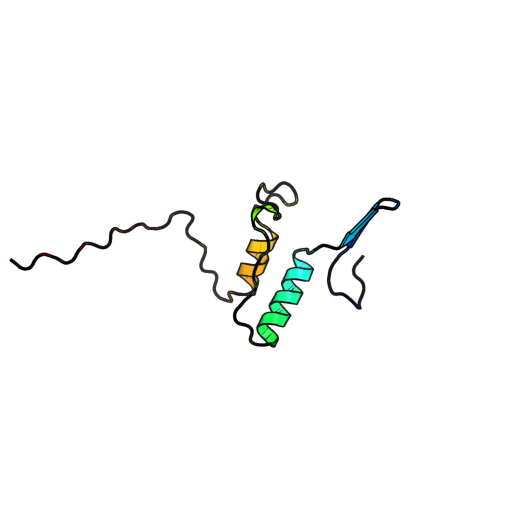660 O O . ARG A 1 84 ? 3.122 18.548 26.964 1.00 59.56 84 ARG A O 1
ATOM 667 N N . PRO A 1 85 ? 4.471 20.295 27.440 1.00 51.97 85 PRO A N 1
ATOM 668 C CA . PRO A 1 85 ? 4.961 19.696 28.668 1.00 51.97 85 PRO A CA 1
ATOM 669 C C . PRO A 1 85 ? 3.752 19.441 29.561 1.00 51.97 85 PRO A C 1
ATOM 671 O O . PRO A 1 85 ? 2.957 20.357 29.794 1.00 51.97 85 PRO A O 1
ATOM 674 N N . THR A 1 86 ? 3.573 18.204 30.018 1.00 62.59 86 THR A N 1
ATOM 675 C CA . THR A 1 86 ? 2.651 17.934 31.115 1.00 62.59 86 THR A CA 1
ATOM 676 C C . THR A 1 86 ? 3.149 18.802 32.257 1.00 62.59 86 THR A C 1
ATOM 678 O O . THR A 1 86 ? 4.262 18.594 32.741 1.00 62.59 86 THR A O 1
ATOM 681 N N . VAL A 1 87 ? 2.398 19.846 32.617 1.00 64.50 87 VAL A N 1
ATOM 682 C CA . VAL A 1 87 ? 2.737 20.646 33.792 1.00 64.50 87 VAL A CA 1
ATOM 683 C C . VAL A 1 87 ? 2.743 19.641 34.935 1.00 64.50 87 VAL A C 1
ATOM 685 O O . VAL A 1 87 ? 1.726 18.988 35.175 1.00 64.50 87 VAL A O 1
ATOM 688 N N . GLY A 1 88 ? 3.916 19.411 35.530 1.00 66.69 88 GLY A N 1
ATOM 689 C CA . GLY A 1 88 ? 4.038 18.497 36.659 1.00 66.69 88 GLY A CA 1
ATOM 690 C C . GLY A 1 88 ? 3.033 18.885 37.748 1.00 66.69 88 GLY A C 1
ATOM 691 O O . GLY A 1 88 ? 2.596 20.041 37.780 1.00 66.69 88 GLY A O 1
ATOM 692 N N . PRO A 1 89 ? 2.621 17.945 38.614 1.00 63.97 89 PRO A N 1
ATOM 693 C CA . PRO A 1 89 ? 1.665 18.245 39.672 1.00 63.97 89 PRO A CA 1
ATOM 694 C C . PRO A 1 89 ? 2.120 19.480 40.457 1.00 63.97 89 PRO A C 1
ATOM 696 O O . PRO A 1 89 ? 3.275 19.568 40.874 1.00 63.97 89 PRO A O 1
ATOM 699 N N . ILE A 1 90 ? 1.210 20.448 40.601 1.00 67.88 90 ILE A N 1
ATOM 700 C CA . ILE A 1 90 ? 1.438 21.677 41.364 1.00 67.88 90 ILE A CA 1
ATOM 701 C C . ILE A 1 90 ? 1.801 21.257 42.795 1.00 67.88 90 ILE A C 1
ATOM 703 O O . ILE A 1 90 ? 0.994 20.564 43.422 1.00 67.88 90 ILE A O 1
ATOM 707 N N . PRO A 1 91 ? 2.979 21.634 43.329 1.00 53.94 91 PRO A N 1
ATOM 708 C CA . PRO A 1 91 ? 3.294 21.385 44.725 1.00 53.94 91 PRO A CA 1
ATOM 709 C C . PRO A 1 91 ? 2.294 22.145 45.593 1.00 53.94 91 PRO A C 1
ATOM 711 O O . PRO A 1 91 ? 2.263 23.374 45.585 1.00 53.94 91 PRO A O 1
ATOM 714 N N . THR A 1 92 ? 1.452 21.419 46.320 1.00 66.25 92 THR A N 1
ATOM 715 C CA . THR A 1 92 ? 0.654 21.993 47.401 1.00 66.25 92 THR A CA 1
ATOM 716 C C . THR A 1 92 ? 1.558 22.103 48.622 1.00 66.25 92 THR A C 1
ATOM 718 O O . THR A 1 92 ? 1.745 21.119 49.341 1.00 66.25 92 THR A O 1
ATOM 721 N N . GLY A 1 93 ? 2.172 23.273 48.789 1.00 52.59 93 GLY A N 1
ATOM 722 C CA . GLY A 1 93 ? 2.827 23.712 50.018 1.00 52.59 93 GLY A CA 1
ATOM 723 C C . GLY A 1 93 ? 2.124 24.948 50.540 1.00 52.59 93 GLY A C 1
ATOM 724 O O . GLY A 1 93 ? 1.943 25.876 49.721 1.00 52.59 93 GLY A O 1
#